Protein AF-A0A924F7D4-F1 (afdb_monomer_lite)

Structure (mmCIF, N/CA/C/O backbone):
data_AF-A0A924F7D4-F1
#
_entry.id   AF-A0A924F7D4-F1
#
loop_
_atom_site.group_PDB
_atom_site.id
_atom_site.type_symbol
_atom_site.label_atom_id
_atom_site.label_alt_id
_atom_site.label_comp_id
_atom_site.label_asym_id
_atom_site.label_entity_id
_atom_site.label_seq_id
_atom_site.pdbx_PDB_ins_code
_atom_site.Cartn_x
_atom_site.Cartn_y
_atom_site.Cartn_z
_atom_site.occupancy
_atom_site.B_iso_or_equiv
_atom_site.auth_seq_id
_atom_site.auth_comp_id
_atom_site.auth_asym_id
_atom_site.auth_atom_id
_atom_site.pdbx_PDB_model_num
ATOM 1 N N . ALA A 1 1 ? 11.741 -11.637 -20.675 1.00 78.31 1 ALA A N 1
ATOM 2 C CA . ALA A 1 1 ? 12.103 -11.140 -19.333 1.00 78.31 1 ALA A CA 1
ATOM 3 C C . ALA A 1 1 ? 11.002 -10.235 -18.780 1.00 78.31 1 ALA A C 1
ATOM 5 O O . ALA A 1 1 ? 10.242 -10.707 -17.952 1.00 78.31 1 ALA A O 1
ATOM 6 N N . VAL A 1 2 ? 10.804 -9.023 -19.317 1.00 87.25 2 VAL A N 1
ATOM 7 C CA . VAL A 1 2 ? 9.861 -8.022 -18.759 1.00 87.25 2 VAL A CA 1
ATOM 8 C C . VAL A 1 2 ? 8.421 -8.531 -18.570 1.00 87.25 2 VAL A C 1
ATOM 10 O O . VAL A 1 2 ? 7.872 -8.438 -17.480 1.00 87.25 2 VAL A O 1
ATOM 13 N N . VAL A 1 3 ? 7.800 -9.117 -19.601 1.00 92.25 3 VAL A N 1
ATOM 14 C CA . VAL A 1 3 ? 6.403 -9.602 -19.505 1.00 92.25 3 VAL A CA 1
ATOM 15 C C . VAL A 1 3 ? 6.264 -10.766 -18.517 1.00 92.25 3 VAL A C 1
ATOM 17 O O . VAL A 1 3 ? 5.244 -10.886 -17.844 1.00 92.25 3 VAL A O 1
ATOM 20 N N . THR A 1 4 ? 7.296 -11.603 -18.395 1.00 93.12 4 THR A N 1
ATOM 21 C CA . THR A 1 4 ? 7.332 -12.705 -17.426 1.00 93.12 4 THR A CA 1
ATOM 22 C C . THR A 1 4 ? 7.338 -12.168 -15.999 1.00 93.12 4 THR A C 1
ATOM 24 O O . THR A 1 4 ? 6.521 -12.598 -15.197 1.00 93.12 4 THR A O 1
ATOM 27 N N . GLU A 1 5 ? 8.169 -11.167 -15.706 1.00 93.12 5 GLU A N 1
ATOM 28 C CA . GLU A 1 5 ? 8.240 -10.548 -14.375 1.00 93.12 5 GLU A CA 1
ATOM 29 C C . GLU A 1 5 ? 6.931 -9.847 -13.991 1.00 93.12 5 GLU A C 1
ATOM 31 O O . GLU A 1 5 ? 6.474 -9.970 -12.853 1.00 93.12 5 GLU A O 1
ATOM 36 N N . ILE A 1 6 ? 6.282 -9.172 -14.949 1.00 94.69 6 ILE A N 1
ATOM 37 C CA . ILE A 1 6 ? 4.929 -8.628 -14.760 1.00 94.69 6 ILE A CA 1
ATOM 38 C C . ILE A 1 6 ? 3.948 -9.764 -14.442 1.00 94.69 6 ILE A C 1
ATOM 40 O O . ILE A 1 6 ? 3.119 -9.634 -13.542 1.00 94.69 6 ILE A O 1
ATOM 44 N N . GLY A 1 7 ? 4.047 -10.885 -15.160 1.00 96.50 7 GLY A N 1
ATOM 45 C CA . GLY A 1 7 ? 3.251 -12.086 -14.920 1.00 96.50 7 GLY A CA 1
ATOM 46 C C . GLY A 1 7 ? 3.414 -12.622 -13.498 1.00 96.50 7 GLY A C 1
ATOM 47 O O . GLY A 1 7 ? 2.410 -12.836 -12.819 1.00 96.50 7 GLY A O 1
ATOM 48 N N . ASP A 1 8 ? 4.651 -12.768 -13.026 1.00 95.94 8 ASP A N 1
ATOM 49 C CA . ASP A 1 8 ? 4.972 -13.269 -11.685 1.00 95.94 8 ASP A CA 1
ATOM 50 C C . ASP A 1 8 ? 4.387 -12.365 -10.591 1.00 95.94 8 ASP A C 1
ATOM 52 O O . ASP A 1 8 ? 3.751 -12.838 -9.645 1.00 95.94 8 ASP A O 1
ATOM 56 N N . TRP A 1 9 ? 4.513 -11.043 -10.748 1.00 97.31 9 TRP A N 1
ATOM 57 C CA . TRP A 1 9 ? 3.900 -10.092 -9.821 1.00 97.31 9 TRP A CA 1
ATOM 58 C C . TRP A 1 9 ? 2.375 -10.155 -9.852 1.00 97.31 9 TRP A C 1
ATOM 60 O O . TRP A 1 9 ? 1.727 -10.155 -8.803 1.00 97.31 9 TRP A O 1
ATOM 70 N N . MET A 1 10 ? 1.786 -10.257 -11.044 1.00 97.88 10 MET A N 1
ATOM 71 C CA . MET A 1 10 ? 0.338 -10.350 -11.212 1.00 97.88 10 MET A CA 1
ATOM 72 C C . MET A 1 10 ? -0.233 -11.642 -10.623 1.00 97.88 10 MET A C 1
ATOM 74 O O . MET A 1 10 ? -1.339 -11.612 -10.088 1.00 97.88 10 MET A O 1
ATOM 78 N N . GLN A 1 11 ? 0.485 -12.768 -10.652 1.00 97.44 11 GLN A N 1
ATOM 79 C CA . GLN A 1 11 ? 0.005 -14.016 -10.043 1.00 97.44 11 GLN A CA 1
ATOM 80 C C . GLN A 1 11 ? -0.339 -13.844 -8.557 1.00 97.44 11 GLN A C 1
ATOM 82 O O . GLN A 1 11 ? -1.358 -14.374 -8.105 1.00 97.44 11 GLN A O 1
ATOM 87 N N . ILE A 1 12 ? 0.459 -13.050 -7.841 1.00 97.06 12 ILE A N 1
ATOM 88 C CA . ILE A 1 12 ? 0.292 -12.751 -6.416 1.00 97.06 12 ILE A CA 1
ATOM 89 C C . ILE A 1 12 ? -0.701 -11.601 -6.203 1.00 97.06 12 ILE A C 1
ATOM 91 O O . ILE A 1 12 ? -1.587 -11.682 -5.352 1.00 97.06 12 ILE A O 1
ATOM 95 N N . ASN A 1 13 ? -0.566 -10.527 -6.984 1.00 98.19 13 ASN A N 1
ATOM 96 C CA . ASN A 1 13 ? -1.174 -9.233 -6.675 1.00 98.19 13 ASN A CA 1
ATOM 97 C C . ASN A 1 13 ? -2.437 -8.912 -7.486 1.00 98.19 13 ASN A C 1
ATOM 99 O O . ASN A 1 13 ? -3.094 -7.910 -7.231 1.00 98.19 13 ASN A O 1
ATOM 103 N N . LYS A 1 14 ? -2.847 -9.762 -8.436 1.00 98.31 14 LYS A N 1
ATOM 104 C CA . LYS A 1 14 ? -4.004 -9.515 -9.322 1.00 98.31 14 LYS A CA 1
ATOM 105 C C . LYS A 1 14 ? -5.304 -9.121 -8.616 1.00 98.31 14 LYS A C 1
ATOM 107 O O . LYS A 1 14 ? -6.123 -8.426 -9.220 1.00 98.31 14 LYS A O 1
ATOM 112 N N . GLU A 1 15 ? -5.526 -9.548 -7.367 1.00 98.44 15 GLU A N 1
ATOM 113 C CA . GLU A 1 15 ? -6.728 -9.152 -6.618 1.00 98.44 15 GLU A CA 1
ATOM 114 C C . GLU A 1 15 ? -6.783 -7.648 -6.311 1.00 98.44 15 GLU A C 1
ATOM 116 O O . GLU A 1 15 ? -7.883 -7.102 -6.202 1.00 98.44 15 GLU A O 1
ATOM 121 N N . SER A 1 16 ? -5.626 -6.979 -6.251 1.00 98.50 16 SER A N 1
ATOM 122 C CA . SER A 1 16 ? -5.498 -5.529 -6.117 1.00 98.50 16 SER A CA 1
ATOM 123 C C . SER A 1 16 ? -5.464 -4.805 -7.460 1.00 98.50 16 SER A C 1
ATOM 125 O O . SER A 1 16 ? -5.163 -3.621 -7.487 1.00 98.50 16 SER A O 1
ATOM 127 N N . ILE A 1 17 ? -5.762 -5.467 -8.577 1.00 98.44 17 ILE A N 1
ATOM 128 C CA . ILE A 1 17 ? -5.825 -4.828 -9.896 1.00 98.44 17 ILE A CA 1
ATOM 129 C C . ILE A 1 17 ? -7.211 -5.051 -10.501 1.00 98.44 17 ILE A C 1
ATOM 131 O O . ILE A 1 17 ? -7.981 -4.104 -10.691 1.00 98.44 17 ILE A O 1
ATOM 135 N N . TYR A 1 18 ? -7.583 -6.309 -10.739 1.00 98.38 18 TYR A N 1
ATOM 136 C CA . TYR A 1 18 ? -8.810 -6.634 -11.460 1.00 98.38 18 TYR A CA 1
ATOM 137 C C . TYR A 1 18 ? -10.080 -6.336 -10.661 1.00 98.38 18 TYR A C 1
ATOM 139 O O . TYR A 1 18 ? -10.243 -6.740 -9.502 1.00 98.38 18 TYR A O 1
ATOM 147 N N . ALA A 1 19 ? -11.025 -5.686 -11.346 1.00 98.12 19 ALA A N 1
ATOM 148 C CA . ALA A 1 19 ? -12.318 -5.267 -10.808 1.00 98.12 19 ALA A CA 1
ATOM 149 C C . ALA A 1 19 ? -12.214 -4.344 -9.581 1.00 98.12 19 ALA A C 1
ATOM 151 O O . ALA A 1 19 ? -13.139 -4.276 -8.771 1.00 98.12 19 ALA A O 1
ATOM 152 N N . THR A 1 20 ? -11.100 -3.625 -9.447 1.00 98.69 20 THR A N 1
ATOM 153 C CA . THR A 1 20 ? -10.941 -2.597 -8.416 1.00 98.69 20 THR A CA 1
ATOM 154 C C . THR A 1 20 ? -11.501 -1.258 -8.902 1.00 98.69 20 THR A C 1
ATOM 156 O O . THR A 1 20 ? -11.922 -1.114 -10.057 1.00 98.69 20 THR A O 1
ATOM 159 N N . ARG A 1 21 ? -11.594 -0.281 -8.004 1.00 98.56 21 ARG A N 1
ATOM 160 C CA . ARG A 1 21 ? -11.977 1.101 -8.309 1.00 98.56 21 ARG A CA 1
ATOM 161 C C . ARG A 1 21 ? -10.975 2.070 -7.688 1.00 98.56 21 ARG A C 1
ATOM 163 O O . ARG A 1 21 ? -10.378 1.723 -6.666 1.00 98.56 21 ARG A O 1
ATOM 170 N N . PRO A 1 22 ? -10.803 3.275 -8.257 1.00 98.31 22 PRO A N 1
ATOM 171 C CA . PRO A 1 22 ? -10.038 4.328 -7.603 1.00 98.31 22 PRO A CA 1
ATOM 172 C C . PRO A 1 22 ? -10.517 4.550 -6.166 1.00 98.31 22 PRO A C 1
ATOM 174 O O . PRO A 1 22 ? -11.704 4.411 -5.864 1.00 98.31 22 PRO A O 1
ATOM 177 N N . TRP A 1 23 ? -9.584 4.868 -5.273 1.00 98.19 23 TRP A N 1
ATOM 178 C CA . TRP A 1 23 ? -9.928 5.355 -3.941 1.00 98.19 23 TRP A CA 1
ATOM 179 C C . TRP A 1 23 ? -10.154 6.877 -3.967 1.00 98.19 23 TRP A C 1
ATOM 181 O O . TRP A 1 23 ? -10.091 7.504 -5.022 1.00 98.19 23 TRP A O 1
ATOM 191 N N . LYS A 1 24 ? -10.400 7.484 -2.799 1.00 97.50 24 LYS A N 1
ATOM 192 C CA . LYS A 1 24 ? -10.609 8.934 -2.630 1.00 97.50 24 LYS A CA 1
ATOM 193 C C . LYS A 1 24 ? -9.460 9.774 -3.200 1.00 97.50 24 LYS A C 1
ATOM 195 O O . LYS A 1 24 ? -9.688 10.868 -3.699 1.00 97.50 24 LYS A O 1
ATOM 200 N N . ILE A 1 25 ? -8.238 9.249 -3.133 1.00 97.62 25 ILE A N 1
ATOM 201 C CA . ILE A 1 25 ? -7.048 9.794 -3.789 1.00 97.62 25 ILE A CA 1
ATOM 202 C C . ILE A 1 25 ? -6.311 8.661 -4.510 1.00 97.62 25 ILE A C 1
ATOM 204 O O . ILE A 1 25 ? -6.378 7.508 -4.086 1.00 97.62 25 ILE A O 1
ATOM 208 N N . PHE A 1 26 ? -5.577 8.980 -5.576 1.00 96.56 26 PHE A N 1
ATOM 209 C CA . PHE A 1 26 ? -4.852 7.967 -6.354 1.00 96.56 26 PHE A CA 1
ATOM 210 C C . PHE A 1 26 ? -3.550 7.486 -5.689 1.00 96.56 26 PHE A C 1
ATOM 212 O O . PHE A 1 26 ? -3.068 6.396 -5.994 1.00 96.56 26 PHE A O 1
ATOM 219 N N . GLY A 1 27 ? -2.952 8.295 -4.809 1.00 97.00 27 GLY A N 1
ATOM 220 C CA . GLY A 1 27 ? -1.638 8.016 -4.233 1.00 97.00 27 GLY A CA 1
ATOM 221 C C . GLY A 1 27 ? -1.044 9.171 -3.429 1.00 97.00 27 GLY A C 1
ATOM 222 O O . GLY A 1 27 ? -1.598 10.274 -3.404 1.00 97.00 27 GLY A O 1
ATOM 223 N N . GLU A 1 28 ? 0.105 8.907 -2.819 1.00 96.94 28 GLU A N 1
ATOM 224 C CA . GLU A 1 28 ? 0.963 9.849 -2.084 1.00 96.94 28 GLU A CA 1
ATOM 225 C C . GLU A 1 28 ? 2.439 9.535 -2.372 1.00 96.94 28 GLU A C 1
ATOM 227 O O . GLU A 1 28 ? 2.732 8.470 -2.919 1.00 96.94 28 GLU A O 1
ATOM 232 N N . GLY A 1 29 ? 3.343 10.459 -2.039 1.00 95.31 29 GLY A N 1
ATOM 233 C CA . GLY A 1 29 ? 4.786 10.236 -2.117 1.00 95.31 29 GLY A CA 1
ATOM 234 C C . GLY A 1 29 ? 5.549 11.259 -2.964 1.00 95.31 29 GLY A C 1
ATOM 235 O O . GLY A 1 29 ? 4.952 12.051 -3.702 1.00 95.31 29 GLY A O 1
ATOM 236 N N . PRO A 1 30 ? 6.888 11.250 -2.863 1.00 91.56 30 PRO A N 1
ATOM 237 C CA . PRO A 1 30 ? 7.754 12.268 -3.448 1.00 91.56 30 PRO A CA 1
ATOM 238 C C . PRO A 1 30 ? 7.665 12.360 -4.975 1.00 91.56 30 PRO A C 1
ATOM 240 O O . PRO A 1 30 ? 7.840 13.452 -5.514 1.00 91.56 30 PRO A O 1
ATOM 243 N N . ALA A 1 31 ? 7.389 11.262 -5.685 1.00 87.50 31 ALA A N 1
ATOM 244 C CA . ALA A 1 31 ? 7.256 11.293 -7.139 1.00 87.50 31 ALA A CA 1
ATOM 245 C C . ALA A 1 31 ? 5.955 11.979 -7.584 1.00 87.50 31 ALA A C 1
ATOM 247 O O . ALA A 1 31 ? 5.921 12.617 -8.635 1.00 87.50 31 ALA A O 1
ATOM 248 N N . LYS A 1 32 ? 4.892 11.891 -6.771 1.00 85.31 32 LYS A N 1
ATOM 249 C CA . LYS A 1 32 ? 3.658 12.662 -6.975 1.00 85.31 32 LYS A CA 1
ATOM 250 C C . LYS A 1 32 ? 3.872 14.136 -6.629 1.00 85.31 32 LYS A C 1
ATOM 252 O O . LYS A 1 32 ? 3.461 15.003 -7.394 1.00 85.31 32 LYS A O 1
ATOM 257 N N . ASP A 1 33 ? 4.500 14.406 -5.488 1.00 85.25 33 ASP A N 1
ATOM 258 C CA . ASP A 1 33 ? 4.657 15.767 -4.961 1.00 85.25 33 ASP A CA 1
ATOM 259 C C . ASP A 1 33 ? 5.667 16.595 -5.774 1.00 85.25 33 ASP A C 1
ATOM 261 O O . ASP A 1 33 ? 5.637 17.821 -5.764 1.00 85.25 33 ASP A O 1
ATOM 265 N N . SER A 1 34 ? 6.572 15.930 -6.496 1.00 80.88 34 SER A N 1
ATOM 266 C CA . SER A 1 34 ? 7.559 16.538 -7.396 1.00 80.88 34 SER A CA 1
ATOM 267 C C . SER A 1 34 ? 7.365 16.068 -8.841 1.00 80.88 34 SER A C 1
ATOM 269 O O . SER A 1 34 ? 8.330 15.679 -9.502 1.00 80.88 34 SER A O 1
ATOM 271 N N . ALA A 1 35 ? 6.120 16.057 -9.323 1.00 73.44 35 ALA A N 1
ATOM 272 C CA . ALA A 1 35 ? 5.824 15.665 -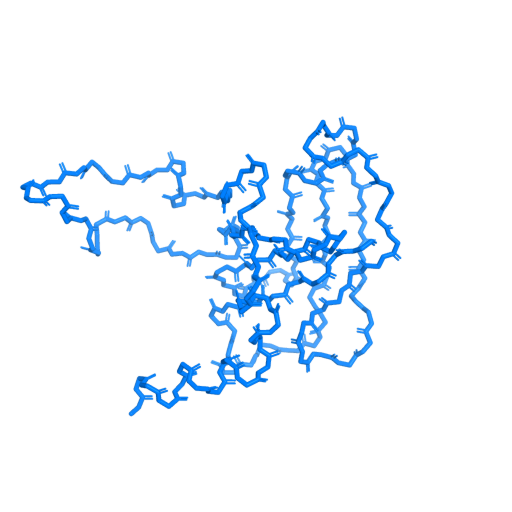10.696 1.00 73.44 35 ALA A CA 1
ATOM 273 C C . ALA A 1 35 ? 6.568 16.572 -11.691 1.00 73.44 35 ALA A C 1
ATOM 275 O O . ALA A 1 35 ? 6.441 17.798 -11.653 1.00 73.44 35 ALA A O 1
ATOM 276 N N . ALA A 1 36 ? 7.351 15.964 -12.587 1.00 68.56 36 ALA A N 1
ATOM 277 C CA . ALA A 1 36 ? 8.051 16.703 -13.628 1.00 68.56 36 ALA A CA 1
ATOM 278 C C . ALA A 1 36 ? 7.029 17.387 -14.558 1.00 68.56 36 ALA A C 1
ATOM 280 O O . ALA A 1 36 ? 6.050 16.734 -14.947 1.00 68.56 36 ALA A O 1
ATOM 281 N N . PRO A 1 37 ? 7.252 18.660 -14.942 1.00 69.88 37 PRO A N 1
ATOM 282 C CA . PRO A 1 37 ? 6.406 19.345 -15.906 1.00 69.88 37 PRO A CA 1
ATOM 283 C C . PRO A 1 37 ? 6.264 18.519 -17.183 1.00 69.88 37 PRO A C 1
ATOM 285 O O . PRO A 1 37 ? 7.227 17.909 -17.659 1.00 69.88 37 PRO A O 1
ATOM 288 N N . LEU A 1 38 ? 5.060 18.509 -17.748 1.00 68.88 38 LEU A N 1
ATOM 289 C CA . LEU A 1 38 ? 4.832 17.875 -19.039 1.00 68.88 38 LEU A CA 1
ATOM 290 C C . LEU A 1 38 ? 5.630 18.627 -20.110 1.00 68.88 38 LEU A C 1
ATOM 292 O O . LEU A 1 38 ? 5.590 19.854 -20.182 1.00 68.88 38 LEU A O 1
ATOM 296 N N . SER A 1 39 ? 6.355 17.884 -20.944 1.00 61.03 39 SER A N 1
ATOM 297 C CA . SER A 1 39 ? 7.070 18.430 -22.101 1.00 61.03 39 SER A CA 1
ATOM 298 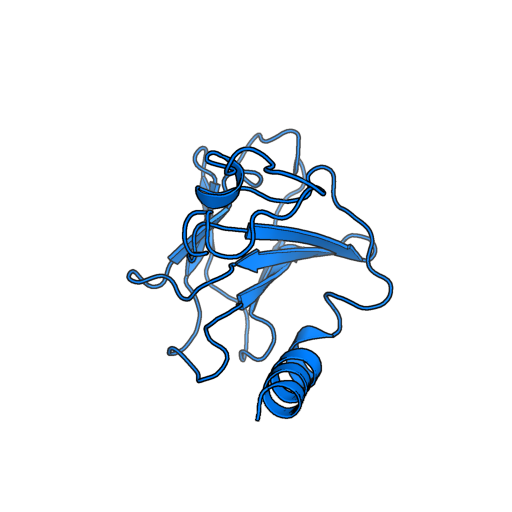C C . SER A 1 39 ? 6.510 17.839 -23.393 1.00 61.03 39 SER A C 1
ATOM 300 O O . SER A 1 39 ? 6.193 16.648 -23.425 1.00 61.03 39 SER A O 1
ATOM 302 N N . ALA A 1 40 ? 6.433 18.651 -24.452 1.00 64.38 40 ALA A N 1
ATOM 303 C CA . ALA A 1 40 ? 5.946 18.253 -25.778 1.00 64.38 40 ALA A CA 1
ATOM 304 C C . ALA A 1 40 ? 4.570 17.544 -25.712 1.00 64.38 40 ALA A C 1
ATOM 306 O O . ALA A 1 40 ? 3.679 18.034 -25.025 1.00 64.38 40 ALA A O 1
ATOM 307 N N . GLN A 1 41 ? 4.376 16.405 -26.385 1.00 63.75 41 GLN A N 1
ATOM 308 C CA . GLN A 1 41 ? 3.117 15.636 -26.446 1.00 63.75 41 GLN A CA 1
ATOM 309 C C . GLN A 1 41 ? 2.627 15.043 -25.098 1.00 63.75 41 GLN A C 1
ATOM 311 O O . GLN A 1 41 ? 1.758 14.176 -25.090 1.00 63.75 41 GLN A O 1
ATOM 316 N N . GLY A 1 42 ? 3.147 15.494 -23.952 1.00 63.09 42 GLY A N 1
ATOM 317 C CA . GLY A 1 42 ? 2.723 15.034 -22.625 1.00 63.09 42 GLY A CA 1
ATOM 318 C C . GLY A 1 42 ? 3.563 13.893 -22.047 1.00 63.09 42 GLY A C 1
ATOM 319 O O . GLY A 1 42 ? 3.156 13.287 -21.061 1.00 63.09 42 GLY A O 1
ATOM 320 N N . PHE A 1 43 ? 4.740 13.607 -22.613 1.00 62.84 43 PHE A N 1
ATOM 321 C CA . PHE A 1 43 ? 5.643 12.574 -22.097 1.00 62.84 43 PHE A CA 1
ATOM 322 C C . PHE A 1 43 ? 6.626 13.152 -21.068 1.00 62.84 43 PHE A C 1
ATOM 324 O O . PHE A 1 43 ? 7.311 14.150 -21.322 1.00 62.84 43 PHE A O 1
ATOM 331 N N . ASN A 1 44 ? 6.729 12.498 -19.909 1.00 66.50 44 ASN A N 1
ATOM 332 C CA . ASN A 1 44 ? 7.699 12.804 -18.850 1.00 66.50 44 ASN A CA 1
ATOM 333 C C . ASN A 1 44 ? 8.453 11.556 -18.341 1.00 66.50 44 ASN A C 1
ATOM 335 O O . ASN A 1 44 ? 9.069 11.593 -17.273 1.00 66.50 44 ASN A O 1
ATOM 339 N N . GLU A 1 45 ? 8.428 10.464 -19.113 1.00 70.25 45 GLU A N 1
ATOM 340 C CA . GLU A 1 45 ? 9.142 9.219 -18.811 1.00 70.25 45 GLU A CA 1
ATOM 341 C C . GLU A 1 45 ? 10.636 9.487 -18.568 1.00 70.25 45 GLU A C 1
ATOM 343 O O . GLU A 1 45 ? 11.283 10.220 -19.317 1.00 70.25 45 GLU A O 1
ATOM 348 N N . GLY A 1 46 ? 11.175 8.941 -17.475 1.00 72.69 46 GLY A N 1
ATOM 349 C CA . GLY A 1 46 ? 12.577 9.120 -17.079 1.00 72.69 46 GLY A CA 1
ATOM 350 C C . GLY A 1 46 ? 12.947 10.506 -16.528 1.00 72.69 46 GLY A C 1
ATOM 351 O O . GLY A 1 46 ? 14.093 10.699 -16.137 1.00 72.69 46 GLY A O 1
ATOM 352 N N . LYS A 1 47 ? 12.010 11.465 -16.470 1.00 72.12 47 LYS A N 1
ATOM 353 C CA . LYS A 1 47 ? 12.269 12.840 -15.991 1.00 72.12 47 LYS A CA 1
ATOM 354 C C . LYS A 1 47 ? 11.810 13.093 -14.552 1.00 72.12 47 LYS A C 1
ATOM 356 O O . LYS A 1 47 ? 12.176 14.108 -13.964 1.00 72.12 47 LYS A O 1
ATOM 361 N N . GLY A 1 48 ? 10.970 12.213 -14.007 1.00 75.31 48 GLY A N 1
ATOM 362 C CA . GLY A 1 48 ? 10.501 12.274 -12.622 1.00 75.31 48 GLY A CA 1
ATOM 363 C C . GLY A 1 48 ? 11.492 11.661 -11.632 1.00 75.31 48 GLY A C 1
ATOM 364 O O . GLY A 1 48 ? 12.463 11.011 -12.018 1.00 75.31 48 GLY A O 1
ATOM 365 N N . LYS A 1 49 ? 11.219 11.836 -10.335 1.00 81.31 49 LYS A N 1
ATOM 366 C CA . LYS A 1 49 ? 11.943 11.097 -9.294 1.00 81.31 49 LYS A CA 1
ATOM 367 C C . LYS A 1 49 ? 11.698 9.590 -9.462 1.00 81.31 49 LYS A C 1
ATOM 369 O O . LYS A 1 49 ? 10.563 9.215 -9.774 1.00 81.31 49 LYS A O 1
ATOM 374 N N . PRO A 1 50 ? 12.717 8.739 -9.242 1.00 86.81 50 PRO A N 1
ATOM 375 C CA . PRO A 1 50 ? 12.507 7.305 -9.106 1.00 86.81 50 PRO A CA 1
ATOM 376 C C . PRO A 1 50 ? 11.425 7.027 -8.064 1.00 86.81 50 PRO A C 1
ATOM 378 O O . PRO A 1 50 ? 11.325 7.750 -7.070 1.00 86.81 50 PRO A O 1
ATOM 381 N N . PHE A 1 51 ? 10.609 6.005 -8.310 1.00 92.31 51 PHE A N 1
ATOM 382 C CA . PHE A 1 51 ? 9.654 5.561 -7.308 1.00 92.31 51 PHE A CA 1
ATOM 383 C C . PHE A 1 51 ? 10.377 4.862 -6.164 1.00 92.31 51 PHE A C 1
ATOM 385 O O . PHE A 1 51 ? 11.263 4.040 -6.390 1.00 92.31 51 PHE A O 1
ATOM 392 N N . GLU A 1 52 ? 9.952 5.184 -4.950 1.00 93.50 52 GLU A N 1
ATOM 393 C CA . GLU A 1 52 ? 10.485 4.622 -3.717 1.00 93.50 52 GLU A CA 1
ATOM 394 C C . GLU A 1 52 ? 9.356 4.034 -2.858 1.00 93.50 52 GLU A C 1
ATOM 396 O O . GLU A 1 52 ? 8.168 4.136 -3.172 1.00 93.50 52 GLU A O 1
ATOM 401 N N . ALA A 1 53 ? 9.707 3.433 -1.719 1.00 95.56 53 ALA A N 1
ATOM 402 C CA . ALA A 1 53 ? 8.730 2.837 -0.804 1.00 95.56 53 ALA A CA 1
ATOM 403 C C . ALA A 1 53 ? 7.709 3.848 -0.238 1.00 95.56 53 ALA A C 1
ATOM 405 O O . ALA A 1 53 ? 6.632 3.451 0.205 1.00 95.56 53 ALA A O 1
ATOM 406 N N . GLN A 1 54 ? 8.032 5.147 -0.244 1.00 96.44 54 GLN A N 1
ATOM 407 C CA . GLN A 1 54 ? 7.118 6.225 0.146 1.00 96.44 54 GLN A CA 1
ATOM 408 C C . GLN A 1 54 ? 6.105 6.584 -0.950 1.00 96.44 54 GLN A C 1
ATOM 410 O O . GLN A 1 54 ? 5.137 7.289 -0.664 1.00 96.44 54 GLN A O 1
ATOM 415 N N . ASP A 1 55 ? 6.317 6.143 -2.192 1.00 97.56 55 ASP A N 1
ATOM 416 C CA . ASP A 1 55 ? 5.360 6.329 -3.273 1.00 97.56 55 ASP A CA 1
ATOM 417 C C . ASP A 1 55 ? 4.302 5.234 -3.212 1.00 97.56 55 ASP A C 1
ATOM 419 O O . ASP A 1 55 ? 4.551 4.072 -3.528 1.00 97.56 55 ASP A O 1
ATOM 423 N N . ILE A 1 56 ? 3.095 5.621 -2.805 1.00 98.50 56 ILE A N 1
ATOM 424 C CA . ILE A 1 56 ? 1.970 4.706 -2.627 1.00 98.50 56 ILE A CA 1
ATOM 425 C C . ILE A 1 56 ? 0.930 4.948 -3.718 1.00 98.50 56 ILE A C 1
ATOM 427 O O . ILE A 1 56 ? 0.654 6.091 -4.104 1.00 98.50 56 ILE A O 1
ATOM 431 N N . ARG A 1 57 ? 0.323 3.873 -4.221 1.00 98.56 57 ARG A N 1
ATOM 432 C CA . ARG A 1 57 ? -0.867 3.913 -5.082 1.00 98.56 57 ARG A CA 1
ATOM 433 C C . ARG A 1 57 ? -2.033 3.217 -4.409 1.00 98.56 57 ARG A C 1
ATOM 435 O O . ARG A 1 57 ? -1.854 2.161 -3.806 1.00 98.56 57 ARG A O 1
ATOM 442 N N . PHE A 1 58 ? -3.215 3.812 -4.524 1.00 98.75 58 PHE A N 1
ATOM 443 C CA . PHE A 1 58 ? -4.415 3.324 -3.857 1.00 98.75 58 PHE A CA 1
ATOM 444 C C . PHE A 1 58 ? -5.495 2.901 -4.833 1.00 98.75 58 PHE A C 1
ATOM 446 O O . PHE A 1 58 ? -5.780 3.571 -5.828 1.00 98.75 58 PHE A O 1
ATOM 453 N N . ASN A 1 59 ? -6.179 1.830 -4.463 1.00 98.75 59 ASN A N 1
ATOM 454 C CA . ASN A 1 59 ? -7.375 1.352 -5.126 1.00 98.75 59 ASN A CA 1
ATOM 455 C C . ASN A 1 59 ? -8.204 0.515 -4.144 1.00 98.75 59 ASN A C 1
ATOM 457 O O . ASN A 1 59 ? -7.721 0.088 -3.099 1.00 98.75 59 ASN A O 1
ATOM 461 N N . THR A 1 60 ? -9.478 0.297 -4.447 1.00 98.62 60 THR A N 1
ATOM 462 C CA . THR A 1 60 ? -10.410 -0.394 -3.549 1.00 98.62 60 THR A CA 1
ATOM 463 C C . THR A 1 60 ? -11.146 -1.527 -4.241 1.00 98.62 60 THR A C 1
ATOM 465 O O . THR A 1 60 ? -11.353 -1.515 -5.456 1.00 98.62 60 THR A O 1
ATOM 468 N N . LYS A 1 61 ? -11.584 -2.504 -3.448 1.00 98.50 61 LYS A N 1
ATOM 469 C CA . LYS A 1 61 ? -12.530 -3.543 -3.865 1.00 98.50 61 LYS A CA 1
ATOM 470 C C . LYS A 1 61 ? -13.532 -3.775 -2.743 1.00 98.50 61 LYS A C 1
ATOM 472 O O . LYS A 1 61 ? -13.211 -4.368 -1.713 1.00 98.50 61 LYS A O 1
ATOM 477 N N . GLY A 1 62 ? -14.748 -3.264 -2.917 1.00 96.50 62 GLY A N 1
ATOM 478 C CA . GLY A 1 62 ? -15.726 -3.214 -1.831 1.00 96.50 62 GLY A CA 1
ATOM 479 C C . GLY A 1 62 ? -15.196 -2.380 -0.660 1.00 96.50 62 GLY A C 1
ATOM 480 O O . GLY A 1 62 ? -14.833 -1.223 -0.842 1.00 96.50 62 GLY A O 1
ATOM 481 N N . LYS A 1 63 ? -15.131 -2.974 0.536 1.00 95.81 63 LYS A N 1
ATOM 482 C CA . LYS A 1 63 ? -14.623 -2.313 1.755 1.00 95.81 63 LYS A CA 1
ATOM 483 C C . LYS A 1 63 ? -13.106 -2.433 1.941 1.00 95.81 63 LYS A C 1
ATOM 485 O O . LYS A 1 63 ? -12.577 -1.877 2.895 1.00 95.81 63 LYS A O 1
ATOM 490 N N . ILE A 1 64 ? -12.426 -3.177 1.069 1.00 98.38 64 ILE A N 1
ATOM 491 C CA . ILE A 1 64 ? -10.985 -3.403 1.158 1.00 98.38 64 ILE A CA 1
ATOM 492 C C . ILE A 1 64 ? -10.259 -2.269 0.447 1.00 98.38 64 ILE A C 1
ATOM 494 O O . ILE A 1 64 ? -10.552 -1.978 -0.718 1.00 98.38 64 ILE A O 1
ATOM 498 N N . LEU A 1 65 ? -9.293 -1.674 1.140 1.00 98.75 65 LEU A N 1
ATOM 499 C CA . LEU A 1 65 ? -8.324 -0.758 0.558 1.00 98.75 65 LEU A CA 1
ATOM 500 C C . LEU A 1 65 ? -7.046 -1.529 0.230 1.00 98.75 65 LEU A C 1
ATOM 502 O O . LEU A 1 65 ? -6.506 -2.245 1.072 1.00 98.75 65 LEU A O 1
ATOM 506 N N . TYR A 1 66 ? -6.559 -1.351 -0.988 1.00 98.88 66 TYR A N 1
ATOM 507 C CA . TYR A 1 66 ? -5.240 -1.785 -1.406 1.00 98.88 66 TYR A CA 1
ATOM 508 C C . TYR A 1 66 ? -4.316 -0.573 -1.465 1.00 98.88 66 TYR A C 1
ATOM 510 O O . TYR A 1 66 ? -4.670 0.465 -2.029 1.00 98.88 66 TYR A O 1
ATOM 518 N N . ALA A 1 67 ? -3.140 -0.715 -0.863 1.00 98.75 67 ALA A N 1
ATOM 519 C CA . ALA A 1 67 ? -2.072 0.270 -0.899 1.00 98.75 67 ALA A CA 1
ATOM 520 C C . ALA A 1 67 ? -0.818 -0.393 -1.468 1.00 98.75 67 ALA A C 1
ATOM 522 O O . ALA A 1 67 ? -0.283 -1.323 -0.869 1.00 98.75 67 ALA A O 1
ATOM 523 N N . THR A 1 68 ? -0.373 0.069 -2.631 1.00 98.75 68 THR A N 1
ATOM 524 C CA . THR A 1 68 ? 0.812 -0.455 -3.314 1.00 98.75 68 THR A CA 1
ATOM 525 C C . THR A 1 68 ? 1.977 0.495 -3.094 1.00 98.75 68 THR A C 1
ATOM 527 O O . THR A 1 68 ? 1.960 1.587 -3.656 1.00 98.75 68 THR A O 1
ATOM 530 N N . ALA A 1 69 ? 2.961 0.098 -2.288 1.00 98.31 69 ALA A N 1
ATOM 531 C CA . ALA A 1 69 ? 4.223 0.821 -2.153 1.00 98.31 69 ALA A CA 1
ATOM 532 C C . ALA A 1 69 ? 5.139 0.472 -3.325 1.00 98.31 69 ALA A C 1
ATOM 534 O O . ALA A 1 69 ? 5.339 -0.708 -3.600 1.00 98.31 69 ALA A O 1
ATOM 535 N N . LEU A 1 70 ? 5.694 1.468 -4.009 1.00 97.19 70 LEU A N 1
ATOM 536 C CA . LEU A 1 70 ? 6.468 1.293 -5.244 1.00 97.19 70 LEU A CA 1
ATOM 537 C C . LEU A 1 70 ? 7.967 1.068 -4.990 1.00 97.19 70 LEU A C 1
ATOM 539 O O . LEU A 1 70 ? 8.819 1.479 -5.772 1.00 97.19 70 LEU A O 1
ATOM 543 N N . GLY A 1 71 ? 8.282 0.403 -3.881 1.00 95.94 71 GLY A N 1
ATOM 544 C CA . GLY A 1 71 ? 9.637 0.035 -3.510 1.00 95.94 71 GLY A CA 1
ATOM 545 C C . GLY A 1 71 ? 9.681 -0.703 -2.178 1.00 95.94 71 GLY A C 1
ATOM 546 O O . GLY A 1 71 ? 8.723 -0.698 -1.400 1.00 95.94 71 GLY A O 1
ATOM 547 N N . TRP A 1 72 ? 10.820 -1.339 -1.911 1.00 96.06 72 TRP A N 1
ATOM 548 C CA . TRP A 1 72 ? 11.095 -1.975 -0.626 1.00 96.06 72 TRP A CA 1
ATOM 549 C C . TRP A 1 72 ? 11.694 -0.953 0.349 1.00 96.06 72 TRP A C 1
ATOM 551 O O . TRP A 1 72 ? 12.724 -0.363 0.015 1.00 96.06 72 TRP A O 1
ATOM 561 N N . PRO A 1 73 ? 11.114 -0.744 1.544 1.00 96.50 73 PRO A N 1
ATOM 562 C CA . PRO A 1 73 ? 11.631 0.243 2.485 1.00 96.50 73 PRO A CA 1
ATOM 563 C C . PRO A 1 73 ? 12.957 -0.210 3.102 1.00 96.50 73 PRO A C 1
ATOM 565 O O . PRO A 1 73 ? 13.084 -1.345 3.564 1.00 96.50 73 PRO A O 1
ATOM 568 N N . ALA A 1 74 ? 13.941 0.690 3.147 1.00 93.50 74 ALA A N 1
ATOM 569 C CA . ALA A 1 74 ? 15.270 0.398 3.689 1.00 93.50 74 ALA A CA 1
ATOM 570 C C . ALA A 1 74 ? 15.254 0.069 5.194 1.00 93.50 74 ALA A C 1
ATOM 572 O O . ALA A 1 74 ? 16.064 -0.724 5.661 1.00 93.50 74 ALA A O 1
ATOM 573 N N . ASP A 1 75 ? 14.314 0.647 5.945 1.00 95.19 75 ASP A N 1
ATOM 574 C CA . ASP A 1 75 ? 14.122 0.428 7.383 1.00 95.19 75 ASP A CA 1
ATOM 575 C C . ASP A 1 75 ? 13.080 -0.665 7.696 1.00 95.19 75 ASP A C 1
ATOM 577 O O . ASP A 1 75 ? 12.686 -0.853 8.851 1.00 95.19 75 ASP A O 1
ATOM 581 N N . GLY A 1 76 ? 12.596 -1.370 6.667 1.00 96.31 76 GLY A N 1
ATOM 582 C CA . GLY A 1 76 ? 11.569 -2.400 6.798 1.00 96.31 76 GLY A CA 1
ATOM 583 C C . GLY A 1 76 ? 10.172 -1.862 7.124 1.00 96.31 76 GLY A C 1
ATOM 584 O O . GLY A 1 76 ? 9.302 -2.653 7.502 1.00 96.31 76 GLY A O 1
ATOM 585 N N . LYS A 1 77 ? 9.920 -0.549 7.000 1.00 97.50 77 LYS A N 1
ATOM 586 C CA . LYS A 1 77 ? 8.623 0.057 7.327 1.00 97.50 77 LYS A CA 1
ATOM 587 C C . LYS A 1 77 ? 8.055 0.908 6.198 1.00 97.50 77 LYS A C 1
ATOM 589 O O . LYS A 1 77 ? 8.729 1.729 5.593 1.00 97.50 77 LYS A O 1
ATOM 594 N N . VAL A 1 78 ? 6.754 0.765 5.966 1.00 98.12 78 VAL A N 1
ATOM 595 C CA . VAL A 1 78 ? 5.983 1.667 5.100 1.00 98.12 78 VAL A CA 1
ATOM 596 C C . VAL A 1 78 ? 5.083 2.517 5.983 1.00 98.12 78 VAL A C 1
ATOM 598 O O . VAL A 1 78 ? 4.351 1.972 6.807 1.00 98.12 78 VAL A O 1
ATOM 601 N N . ASN A 1 79 ? 5.117 3.840 5.821 1.00 98.31 79 ASN A N 1
ATOM 602 C CA . ASN A 1 79 ? 4.186 4.740 6.500 1.00 98.31 79 ASN A CA 1
ATOM 603 C C . ASN A 1 79 ? 3.195 5.337 5.503 1.00 98.31 79 ASN A C 1
ATOM 605 O O . ASN A 1 79 ? 3.598 6.087 4.618 1.00 98.31 79 ASN A O 1
ATOM 609 N N . ILE A 1 80 ? 1.909 5.031 5.681 1.00 98.56 80 ILE A N 1
ATOM 610 C CA . ILE A 1 80 ? 0.833 5.530 4.823 1.00 98.56 80 ILE A CA 1
ATOM 611 C C . ILE A 1 80 ? 0.157 6.720 5.508 1.00 98.56 80 ILE A C 1
ATOM 613 O O . ILE A 1 80 ? -0.687 6.544 6.394 1.00 98.56 80 ILE A O 1
ATOM 617 N N . LYS A 1 81 ? 0.520 7.936 5.098 1.00 98.31 81 LYS A N 1
ATOM 618 C CA . LYS A 1 81 ? 0.092 9.198 5.726 1.00 98.31 81 LYS A CA 1
ATOM 619 C C . LYS A 1 81 ? -1.409 9.417 5.593 1.00 98.31 81 LYS A C 1
ATOM 621 O O . LYS A 1 81 ? -2.075 9.790 6.554 1.00 98.31 81 LYS A O 1
ATOM 626 N N . SER A 1 82 ? -1.973 9.087 4.434 1.00 98.12 82 SER A N 1
ATOM 627 C CA . SER A 1 82 ? -3.413 9.213 4.169 1.00 98.12 82 SER A CA 1
ATOM 628 C C . SER A 1 82 ? -4.288 8.366 5.101 1.00 98.12 82 SER A C 1
ATOM 630 O O . SER A 1 82 ? -5.484 8.631 5.238 1.00 98.12 82 SER A O 1
ATOM 632 N N . LEU A 1 83 ? -3.699 7.373 5.778 1.00 98.44 83 LEU A N 1
ATOM 633 C CA . LEU A 1 83 ? -4.355 6.518 6.767 1.00 98.44 83 LEU A CA 1
ATOM 634 C C . LEU A 1 83 ? -4.051 6.917 8.217 1.00 98.44 83 LEU A C 1
ATOM 636 O O . LEU A 1 83 ? -4.318 6.132 9.126 1.00 98.44 83 LEU A O 1
ATOM 640 N N . ALA A 1 84 ? -3.540 8.123 8.468 1.00 98.31 84 ALA A N 1
ATOM 641 C CA . ALA A 1 84 ? -3.354 8.654 9.816 1.00 98.31 84 ALA A CA 1
ATOM 642 C C . ALA A 1 84 ? -4.621 8.537 10.680 1.00 98.31 84 ALA A C 1
ATOM 644 O O . ALA A 1 84 ? -5.759 8.559 10.192 1.00 98.31 84 ALA A O 1
ATOM 645 N N . LYS A 1 85 ? -4.441 8.375 11.990 1.00 97.75 85 LYS A N 1
ATOM 646 C CA . LYS A 1 85 ? -5.528 8.424 12.971 1.00 97.75 85 LYS A CA 1
ATOM 647 C C . LYS A 1 85 ? -6.185 9.807 12.904 1.00 97.75 85 LYS A C 1
ATOM 649 O O . LYS A 1 85 ? -5.496 10.813 12.989 1.00 97.75 85 LYS A O 1
ATOM 654 N N . GLY A 1 86 ? -7.508 9.840 12.739 1.00 95.94 86 GLY A N 1
ATOM 655 C CA . GLY A 1 86 ? -8.262 11.086 12.546 1.00 95.94 86 GLY A CA 1
ATOM 656 C C . GLY A 1 86 ? -8.345 11.575 11.094 1.00 95.94 86 GLY A C 1
ATOM 657 O O . GLY A 1 86 ? -9.015 12.565 10.840 1.00 95.94 86 GLY A O 1
ATOM 658 N N . SER A 1 87 ? -7.725 10.880 10.132 1.00 96.62 87 SER A N 1
ATOM 659 C CA . SER A 1 87 ? -7.846 11.220 8.708 1.00 96.62 87 SER A CA 1
ATOM 660 C C . SER A 1 87 ? -9.280 11.040 8.196 1.00 96.62 87 SER A C 1
ATOM 662 O O . SER A 1 87 ? -9.841 9.942 8.268 1.00 96.62 87 SER A O 1
ATOM 664 N N . GLU A 1 88 ? -9.839 12.080 7.573 1.00 96.88 88 GLU A N 1
ATOM 665 C CA . GLU A 1 88 ? -11.134 12.032 6.873 1.00 96.88 88 GLU A CA 1
ATOM 666 C C . GLU A 1 88 ? -11.111 11.094 5.653 1.00 96.88 88 GLU A C 1
ATOM 668 O O . GLU A 1 88 ? -12.140 10.554 5.217 1.00 96.88 88 GLU A O 1
ATOM 673 N N . LEU A 1 89 ? -9.921 10.833 5.099 1.00 97.12 89 LEU A N 1
ATOM 674 C CA . LEU A 1 89 ? -9.760 9.886 4.000 1.00 97.12 89 LEU A CA 1
ATOM 675 C C . LEU A 1 89 ? -10.069 8.459 4.464 1.00 97.12 89 LEU A C 1
ATOM 677 O O . LEU A 1 89 ? -10.709 7.707 3.725 1.00 97.12 89 LEU A O 1
ATOM 681 N N . TYR A 1 90 ? -9.735 8.098 5.703 1.00 96.94 90 TYR A N 1
ATOM 682 C CA . TYR A 1 90 ? -10.008 6.768 6.249 1.00 96.94 90 TYR A CA 1
ATOM 683 C C . TYR A 1 90 ? -10.498 6.842 7.704 1.00 96.94 90 TYR A C 1
ATOM 685 O O . TYR A 1 90 ? -9.735 6.572 8.630 1.00 96.94 90 TYR A O 1
ATOM 693 N N . PRO A 1 91 ? -11.781 7.159 7.944 1.00 95.50 91 PRO A N 1
ATOM 694 C CA . PRO A 1 91 ? -12.306 7.305 9.304 1.00 95.50 91 PRO A CA 1
ATOM 695 C C . PRO A 1 91 ? -12.470 5.961 10.035 1.00 95.50 91 PRO A C 1
ATOM 697 O O . PRO A 1 91 ? -12.543 5.918 11.259 1.00 95.50 91 PRO A O 1
ATOM 700 N N . ASN A 1 92 ? -12.512 4.848 9.298 1.00 94.56 92 ASN A N 1
ATOM 701 C CA . ASN A 1 92 ? -12.770 3.523 9.857 1.00 94.56 92 ASN A CA 1
ATOM 702 C C . ASN A 1 92 ? -11.574 2.983 10.654 1.00 94.56 92 ASN A C 1
ATOM 704 O O . ASN A 1 92 ? -10.415 3.275 10.347 1.00 94.56 92 ASN A O 1
ATOM 708 N N . THR A 1 93 ? -11.848 2.124 11.635 1.00 95.81 93 THR A N 1
ATOM 709 C CA . THR A 1 93 ? -10.824 1.326 12.323 1.00 95.81 93 THR A CA 1
ATOM 710 C C . THR A 1 93 ? -10.156 0.358 11.348 1.00 95.81 93 THR A C 1
ATOM 712 O O . THR A 1 93 ? -10.829 -0.248 10.519 1.00 95.81 93 THR A O 1
ATOM 715 N N . ILE A 1 94 ? -8.840 0.188 11.476 1.00 98.06 94 ILE A N 1
ATOM 716 C CA . ILE A 1 94 ? -8.075 -0.805 10.716 1.00 98.06 94 ILE A CA 1
ATOM 717 C C . ILE A 1 94 ? -7.982 -2.061 11.572 1.00 98.06 94 ILE A C 1
ATOM 719 O O . ILE A 1 94 ? -7.393 -2.033 12.652 1.00 98.06 94 ILE A O 1
ATOM 723 N N . LYS A 1 95 ? -8.605 -3.143 11.110 1.00 97.44 95 LYS A N 1
ATOM 724 C CA . LYS A 1 95 ? -8.645 -4.435 11.800 1.00 97.44 95 LYS A CA 1
ATOM 725 C C . LYS A 1 95 ? -7.501 -5.337 11.367 1.00 97.44 95 LYS A C 1
ATOM 727 O O . LYS A 1 95 ? -7.009 -6.119 12.174 1.00 97.44 95 LYS A O 1
ATOM 732 N N . SER A 1 96 ? -7.092 -5.260 10.101 1.00 97.94 96 SER A N 1
ATOM 733 C CA . SER A 1 96 ? -5.987 -6.068 9.596 1.00 97.94 96 SER A CA 1
ATOM 734 C C . SER A 1 96 ? -5.212 -5.386 8.477 1.00 97.94 96 SER A C 1
ATO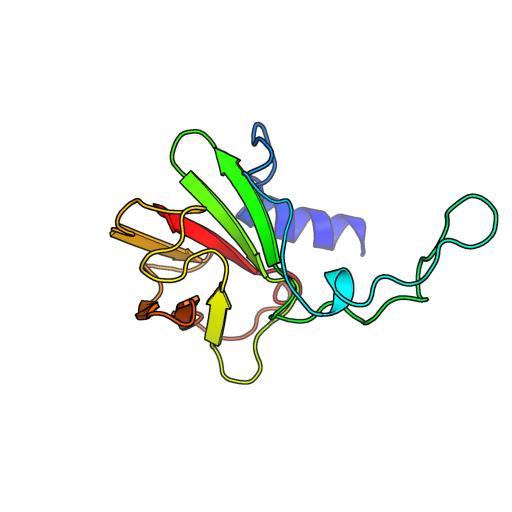M 736 O O . SER A 1 96 ? -5.766 -4.620 7.686 1.00 97.94 96 SER A O 1
ATOM 738 N N . VAL A 1 97 ? -3.922 -5.711 8.417 1.00 98.56 97 VAL A N 1
ATOM 739 C CA . VAL A 1 97 ? -3.024 -5.380 7.314 1.00 98.56 97 VAL A CA 1
ATOM 740 C C . VAL A 1 97 ? -2.326 -6.667 6.896 1.00 98.56 97 VAL A C 1
ATOM 742 O O . VAL A 1 97 ? -1.774 -7.377 7.737 1.00 98.56 97 VAL A O 1
ATOM 745 N N . LYS A 1 98 ? -2.348 -6.988 5.602 1.00 98.19 98 LYS A N 1
ATOM 746 C CA . LYS A 1 98 ? -1.655 -8.155 5.037 1.00 98.19 98 LYS A CA 1
ATOM 747 C C . LYS A 1 98 ? -0.836 -7.738 3.829 1.00 98.19 98 LYS A C 1
ATOM 749 O O . LYS A 1 98 ? -1.354 -7.022 2.980 1.00 98.19 98 LYS A O 1
ATOM 754 N N . LEU A 1 99 ? 0.401 -8.213 3.734 1.00 97.88 99 LEU A N 1
ATOM 755 C CA . LEU A 1 99 ? 1.173 -8.143 2.496 1.00 97.88 99 LEU A CA 1
ATOM 756 C C . LEU A 1 99 ? 0.740 -9.312 1.603 1.00 97.88 99 LEU A C 1
ATOM 758 O O . LEU A 1 99 ? 0.787 -10.462 2.041 1.00 97.88 99 LEU A O 1
ATOM 762 N N . LEU A 1 100 ? 0.287 -9.038 0.380 1.00 97.12 100 LEU A N 1
ATOM 763 C CA . LEU A 1 100 ? -0.063 -10.111 -0.552 1.00 97.12 100 LEU A CA 1
ATOM 764 C C . LEU A 1 100 ? 1.170 -10.966 -0.871 1.00 97.12 100 LEU A C 1
ATOM 766 O O . LEU A 1 100 ? 2.270 -10.452 -1.057 1.00 97.12 100 LEU A O 1
ATOM 770 N N . GLY A 1 101 ? 0.983 -12.287 -0.892 1.00 93.19 101 GLY A N 1
ATOM 771 C CA . GLY A 1 101 ? 2.065 -13.261 -1.066 1.00 93.19 101 GLY A CA 1
ATOM 772 C C . GLY A 1 101 ? 2.853 -13.592 0.207 1.00 93.19 101 GLY A C 1
ATOM 773 O O . GLY A 1 101 ? 3.588 -14.575 0.207 1.00 93.19 101 GLY A O 1
ATOM 774 N N . ALA A 1 102 ? 2.679 -12.842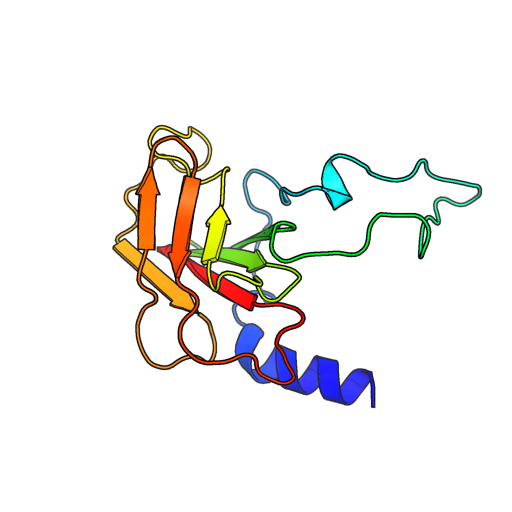 1.300 1.00 92.62 102 ALA A N 1
ATOM 775 C CA . ALA A 1 102 ? 3.280 -13.171 2.588 1.00 92.62 102 ALA A CA 1
ATOM 776 C C . ALA A 1 102 ? 2.366 -14.074 3.431 1.00 92.62 102 ALA A C 1
ATOM 778 O O . ALA A 1 102 ? 1.136 -14.026 3.340 1.00 92.62 102 ALA A O 1
ATOM 779 N N . VAL A 1 103 ? 2.978 -14.877 4.302 1.00 87.88 103 VAL A N 1
ATOM 780 C CA . VAL A 1 103 ? 2.250 -15.685 5.286 1.00 87.88 103 VAL A CA 1
ATOM 781 C C . VAL A 1 103 ? 1.897 -14.813 6.493 1.00 87.88 103 VAL A C 1
ATOM 783 O O . VAL A 1 103 ? 2.770 -14.222 7.123 1.00 87.88 103 VAL A O 1
ATOM 786 N N . GLY A 1 104 ? 0.611 -14.767 6.846 1.00 87.19 104 GLY A N 1
ATOM 787 C CA . GLY A 1 104 ? 0.124 -14.078 8.044 1.00 87.19 104 GLY A CA 1
ATOM 788 C C . GLY A 1 104 ? -0.219 -12.596 7.844 1.00 87.19 104 GLY A C 1
ATOM 789 O O . GLY A 1 104 ? -0.399 -12.114 6.727 1.00 87.19 104 GLY A O 1
ATOM 790 N N . SER A 1 105 ? -0.392 -11.886 8.962 1.00 92.75 105 SER A N 1
ATOM 791 C CA . SER A 1 105 ? -0.693 -10.447 8.972 1.00 92.75 105 SER A CA 1
ATOM 792 C C . SER A 1 105 ? 0.568 -9.639 9.256 1.00 92.75 105 SER A C 1
ATOM 794 O O . SER A 1 105 ? 1.420 -10.059 10.038 1.00 92.75 105 SER A O 1
ATOM 796 N N . ALA A 1 106 ? 0.670 -8.460 8.650 1.00 97.25 106 ALA A N 1
ATOM 797 C CA . ALA A 1 106 ? 1.732 -7.513 8.945 1.00 97.25 106 ALA A CA 1
ATOM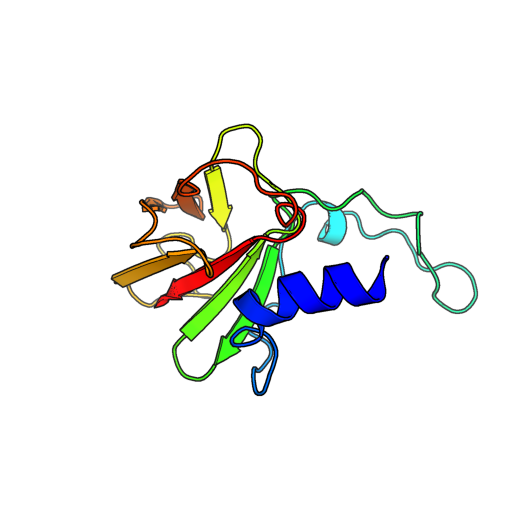 798 C C . ALA A 1 106 ? 1.481 -6.848 10.306 1.00 97.25 106 ALA A C 1
ATOM 800 O O . ALA A 1 106 ? 0.341 -6.532 10.659 1.00 97.25 106 ALA A O 1
ATOM 801 N N . LYS A 1 107 ? 2.553 -6.602 11.064 1.00 98.19 107 LYS A N 1
ATOM 802 C CA . LYS A 1 107 ? 2.474 -5.769 12.269 1.00 98.19 107 LYS A CA 1
ATOM 803 C C . LYS A 1 107 ? 2.274 -4.321 11.836 1.00 98.19 107 LYS A C 1
ATOM 805 O O . LYS A 1 107 ? 2.980 -3.850 10.945 1.00 98.19 107 LYS A O 1
ATOM 810 N N . PHE A 1 108 ? 1.345 -3.610 12.464 1.00 98.62 108 PHE A N 1
ATOM 811 C CA . PHE A 1 108 ? 1.106 -2.205 12.158 1.00 98.62 108 PHE A CA 1
ATOM 812 C C . PHE A 1 108 ? 0.770 -1.395 13.407 1.00 98.62 108 PHE A C 1
ATOM 814 O O . PHE A 1 108 ? 0.233 -1.921 14.381 1.00 98.62 108 PHE A O 1
ATOM 821 N N . VAL A 1 109 ? 1.062 -0.099 13.348 1.00 98.38 109 VAL A N 1
ATOM 822 C CA . VAL A 1 109 ? 0.673 0.902 14.341 1.00 98.38 109 VAL A CA 1
ATOM 823 C C . VAL A 1 109 ? 0.081 2.088 13.597 1.00 98.38 109 VAL A C 1
ATOM 825 O O . VAL A 1 109 ? 0.644 2.553 12.609 1.00 98.38 109 VAL A O 1
ATOM 828 N N . ARG A 1 110 ? -1.069 2.579 14.059 1.00 98.38 110 ARG A N 1
ATOM 829 C CA . ARG A 1 110 ? -1.726 3.752 13.482 1.00 98.38 110 ARG A CA 1
ATOM 830 C C . ARG A 1 110 ? -1.595 4.939 14.428 1.00 98.38 110 ARG A C 1
ATOM 832 O O . ARG A 1 110 ? -2.131 4.900 15.535 1.00 98.38 110 ARG A O 1
ATOM 839 N N . THR A 1 111 ? -0.922 5.986 13.977 1.00 97.31 111 THR A N 1
ATOM 840 C CA . THR A 1 111 ? -0.649 7.212 14.736 1.00 97.31 111 THR A CA 1
ATOM 841 C C . THR A 1 111 ? -1.207 8.433 14.003 1.00 97.31 111 THR A C 1
ATOM 843 O O . THR A 1 111 ? -1.834 8.296 12.950 1.00 97.31 111 THR A O 1
ATOM 846 N N . SER A 1 112 ? -1.023 9.633 14.555 1.00 97.25 112 SER A N 1
ATOM 847 C CA . SER A 1 112 ? -1.359 10.902 13.889 1.00 97.25 112 SER A CA 1
ATOM 848 C C . SER A 1 112 ? -0.562 11.138 12.602 1.00 97.25 112 SER A C 1
ATOM 850 O O . SER A 1 112 ? -1.010 11.878 11.736 1.00 97.25 112 SER A O 1
ATOM 852 N N . GLU A 1 113 ? 0.592 10.489 12.447 1.00 96.88 113 GLU A N 1
ATOM 853 C CA . GLU A 1 113 ? 1.497 10.655 11.304 1.00 96.88 113 GLU A CA 1
ATOM 854 C C . GLU A 1 113 ? 1.199 9.675 10.157 1.00 96.88 113 GLU A C 1
ATOM 856 O O . GLU A 1 113 ? 1.700 9.851 9.043 1.00 96.88 113 GLU A O 1
ATOM 861 N N . GLY A 1 114 ? 0.412 8.624 10.411 1.00 98.12 114 GLY A N 1
ATOM 862 C CA . GLY A 1 114 ? 0.068 7.627 9.402 1.00 98.12 114 GLY A CA 1
ATOM 863 C C . GLY A 1 114 ? -0.244 6.242 9.959 1.00 98.12 114 GLY A C 1
ATOM 864 O O . GLY A 1 114 ? -0.342 6.011 11.166 1.00 98.12 114 GLY A O 1
ATOM 865 N N . LEU A 1 115 ? -0.413 5.297 9.039 1.00 98.62 115 LEU A N 1
ATOM 866 C CA . LEU A 1 115 ? -0.368 3.869 9.323 1.00 98.62 115 LEU A CA 1
ATOM 867 C C . LEU A 1 115 ? 1.049 3.356 9.048 1.00 98.62 115 LEU A C 1
ATOM 869 O O . LEU A 1 115 ? 1.422 3.180 7.889 1.00 98.62 115 LEU A O 1
ATOM 873 N N . SER A 1 116 ? 1.810 3.086 10.106 1.00 98.50 116 SER A N 1
ATOM 874 C CA . SER A 1 116 ? 3.134 2.472 10.020 1.00 98.50 116 SER A CA 1
ATOM 875 C C . SER A 1 116 ? 2.998 0.952 9.985 1.00 98.50 116 SER A C 1
ATOM 877 O O . SER A 1 116 ? 2.505 0.344 10.934 1.00 98.50 116 SER A O 1
ATOM 879 N N . ILE A 1 117 ? 3.421 0.334 8.887 1.00 98.62 117 ILE A N 1
ATOM 880 C CA . ILE A 1 117 ? 3.373 -1.109 8.646 1.00 98.62 117 ILE A CA 1
ATOM 881 C C . ILE A 1 117 ? 4.804 -1.638 8.654 1.00 98.62 117 ILE A C 1
ATOM 883 O O . ILE A 1 117 ? 5.642 -1.166 7.893 1.00 98.62 117 ILE A O 1
ATOM 887 N N . THR A 1 118 ? 5.076 -2.645 9.480 1.00 98.31 118 THR A N 1
ATOM 888 C CA . THR A 1 118 ? 6.319 -3.423 9.399 1.00 98.31 118 THR A CA 1
ATOM 889 C C . THR A 1 118 ? 6.165 -4.457 8.293 1.00 98.31 118 THR A C 1
ATOM 891 O O . THR A 1 118 ? 5.269 -5.304 8.366 1.00 98.31 118 THR A O 1
ATOM 894 N N . VAL A 1 119 ? 7.013 -4.378 7.269 1.00 96.81 119 VAL A N 1
ATOM 895 C CA . VAL A 1 119 ? 6.984 -5.301 6.131 1.00 96.81 119 VAL A CA 1
ATOM 896 C C . VAL A 1 119 ? 7.379 -6.698 6.622 1.00 96.81 119 VAL A C 1
ATOM 898 O O . VAL A 1 119 ? 8.449 -6.849 7.208 1.00 96.81 119 VAL A O 1
ATOM 901 N N . PRO A 1 120 ? 6.519 -7.720 6.462 1.00 94.38 120 PRO A N 1
ATOM 902 C CA . PRO A 1 120 ? 6.857 -9.070 6.884 1.00 94.38 120 PRO A CA 1
ATOM 903 C C . PRO A 1 120 ? 7.834 -9.724 5.898 1.00 94.38 120 PRO A C 1
ATOM 905 O O . PRO A 1 120 ? 7.646 -9.639 4.685 1.00 94.38 120 PRO A O 1
ATOM 908 N N . GLY A 1 121 ? 8.816 -10.452 6.431 1.00 89.94 121 GLY A N 1
ATOM 909 C CA . GLY A 1 121 ? 9.790 -11.208 5.640 1.00 89.94 121 GLY A CA 1
ATOM 910 C C . GLY A 1 121 ? 10.913 -10.353 5.045 1.00 89.94 121 GLY A C 1
ATOM 911 O O . GLY A 1 121 ? 11.123 -9.212 5.443 1.00 89.94 121 GLY A O 1
ATOM 912 N N . GLU A 1 122 ? 11.635 -10.942 4.093 1.00 89.38 122 GLU A N 1
ATOM 913 C CA . GLU A 1 122 ? 12.818 -10.361 3.448 1.00 89.38 122 GLU A CA 1
ATOM 914 C C . GLU A 1 122 ? 12.519 -9.876 2.025 1.00 89.38 122 GLU A C 1
ATOM 916 O O . GLU A 1 122 ? 11.569 -10.333 1.378 1.00 89.38 122 GLU A O 1
ATOM 921 N N . LYS A 1 123 ? 13.367 -8.978 1.506 1.00 91.62 123 LYS A N 1
ATOM 922 C CA . LYS A 1 123 ? 13.222 -8.436 0.150 1.00 91.62 123 LYS A CA 1
ATOM 923 C C . LYS A 1 123 ? 13.297 -9.551 -0.892 1.00 91.62 123 LYS A C 1
ATOM 925 O O . LYS A 1 123 ? 14.320 -10.213 -1.046 1.00 91.62 123 LYS A O 1
ATOM 930 N N . THR A 1 124 ? 12.220 -9.717 -1.656 1.00 89.56 124 THR A N 1
ATOM 931 C CA . THR A 1 124 ? 12.157 -10.682 -2.762 1.00 89.56 124 THR A CA 1
ATOM 932 C C . THR A 1 124 ? 12.507 -10.024 -4.099 1.00 89.56 124 THR A C 1
ATOM 934 O O . THR A 1 124 ? 12.599 -8.798 -4.211 1.00 89.56 124 THR A O 1
ATOM 937 N N . LYS A 1 125 ? 12.632 -10.836 -5.159 1.00 89.44 125 LYS A N 1
ATOM 938 C CA . LYS A 1 125 ? 12.789 -10.350 -6.544 1.00 89.44 125 LYS A CA 1
ATOM 939 C C . LYS A 1 125 ? 11.616 -9.476 -7.017 1.00 89.44 125 LYS A C 1
ATOM 941 O O . LYS A 1 125 ? 11.782 -8.697 -7.946 1.00 89.44 125 LYS A O 1
ATOM 946 N N . LEU A 1 126 ? 10.460 -9.573 -6.357 1.00 91.12 126 LEU A N 1
ATOM 947 C CA . LEU A 1 126 ? 9.261 -8.777 -6.636 1.00 91.12 126 LEU A CA 1
ATOM 948 C C . LEU A 1 126 ? 9.143 -7.539 -5.726 1.00 91.12 126 LEU A C 1
ATOM 950 O O . LEU A 1 126 ? 8.097 -6.899 -5.672 1.00 91.12 126 LEU A O 1
ATOM 954 N N . GLY A 1 127 ? 10.217 -7.174 -5.015 1.00 90.19 127 GLY A N 1
ATOM 955 C CA . GLY A 1 127 ? 10.256 -6.046 -4.079 1.00 90.19 127 GLY A CA 1
ATOM 956 C C . GLY A 1 127 ? 10.185 -4.650 -4.713 1.00 90.19 127 GLY A C 1
ATOM 957 O O . GLY A 1 127 ? 10.406 -3.668 -4.011 1.00 90.19 127 GLY A O 1
ATOM 958 N N . TYR A 1 128 ? 9.914 -4.547 -6.015 1.00 93.06 128 TYR A N 1
ATOM 959 C CA . TYR A 1 128 ? 9.673 -3.278 -6.705 1.00 93.06 128 TYR A CA 1
ATOM 960 C C . TYR A 1 128 ? 8.256 -2.730 -6.476 1.00 93.06 128 TYR A C 1
ATOM 962 O O . TYR A 1 128 ? 8.033 -1.541 -6.667 1.00 93.06 128 TYR A O 1
ATOM 970 N N . ALA A 1 129 ? 7.294 -3.568 -6.068 1.00 96.69 129 ALA A N 1
ATOM 971 C CA . ALA A 1 129 ? 5.962 -3.109 -5.684 1.00 96.69 129 ALA A CA 1
ATOM 972 C C . ALA A 1 129 ? 5.320 -4.041 -4.644 1.00 96.69 129 ALA A C 1
ATOM 974 O O . ALA A 1 129 ? 5.078 -5.218 -4.914 1.00 96.69 129 ALA A O 1
ATOM 975 N N . LEU A 1 130 ? 5.014 -3.507 -3.462 1.00 97.88 130 LEU A N 1
ATOM 976 C CA . LEU A 1 130 ? 4.462 -4.240 -2.321 1.00 97.88 130 LEU A CA 1
ATOM 977 C C . LEU A 1 130 ? 2.996 -3.879 -2.113 1.00 97.88 130 LEU A C 1
ATOM 979 O O . LEU A 1 130 ? 2.682 -2.721 -1.841 1.00 97.88 130 LEU A O 1
ATOM 983 N N . VAL A 1 131 ? 2.101 -4.863 -2.202 1.00 98.56 131 VAL A N 1
ATOM 984 C CA . VAL A 1 131 ? 0.660 -4.633 -2.053 1.00 98.56 131 VAL A CA 1
ATOM 985 C C . VAL A 1 131 ? 0.186 -4.994 -0.653 1.00 98.56 131 VAL A C 1
ATOM 987 O O . VAL A 1 131 ? 0.141 -6.166 -0.271 1.00 98.56 131 VAL A O 1
ATOM 990 N N . PHE A 1 132 ? -0.260 -3.984 0.086 1.00 98.69 132 PHE A N 1
ATOM 991 C CA . PHE A 1 132 ? -0.932 -4.153 1.365 1.00 98.69 132 PHE A CA 1
ATOM 992 C C . PHE A 1 132 ? -2.446 -4.183 1.181 1.00 98.69 132 PHE A C 1
ATOM 994 O O . PHE A 1 132 ? -3.042 -3.251 0.642 1.00 98.69 132 PHE A O 1
ATOM 1001 N N . LYS A 1 133 ? -3.073 -5.245 1.681 1.00 98.69 133 LYS A N 1
ATOM 1002 C CA . LYS A 1 133 ? -4.520 -5.384 1.835 1.00 98.69 133 LYS A CA 1
ATOM 1003 C C . LYS A 1 133 ? -4.926 -4.889 3.218 1.00 98.69 133 LYS A C 1
ATOM 1005 O O . LYS A 1 133 ? -4.457 -5.431 4.220 1.00 98.69 133 LYS A O 1
ATOM 1010 N N . ILE A 1 134 ? -5.795 -3.885 3.261 1.00 98.69 134 ILE A N 1
ATOM 1011 C CA . ILE A 1 134 ? -6.190 -3.167 4.476 1.00 98.69 134 ILE A CA 1
ATOM 1012 C C . ILE A 1 134 ? -7.711 -3.265 4.642 1.00 98.69 134 ILE A C 1
ATOM 1014 O O . ILE A 1 134 ? -8.466 -3.008 3.699 1.00 98.69 134 ILE A O 1
ATOM 1018 N N . SER A 1 135 ? -8.154 -3.667 5.837 1.00 96.12 135 SER A N 1
ATOM 1019 C CA . SER A 1 135 ? -9.568 -3.896 6.187 1.00 96.12 135 SER A CA 1
ATOM 1020 C C . SER A 1 135 ? -9.895 -3.449 7.600 1.00 96.12 135 SER A C 1
ATOM 1022 O O . SER A 1 135 ? -9.054 -3.751 8.479 1.00 96.12 135 SER A O 1
#

pLDDT: mean 92.77, std 9.37, range [61.03, 98.88]

Radius of gyration: 15.15 Å; chains: 1; bounding box: 31×35×41 Å

Foldseek 3Di:
DVVVLVVVLCVQCVVQPPPKAAAPDFWDDDQVVFPDDQDDPRDCPPPTDD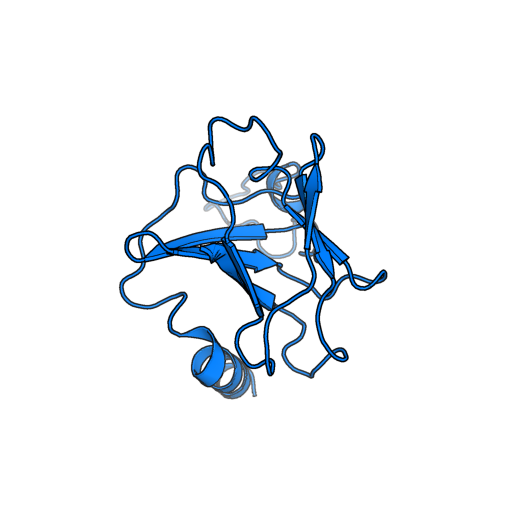FEQQTWGWIGDVPKIKIKRQAQDPVQKRFAQCAAAVRPSDPDDWPFKPWGPDPDTWDWDHHNRGIITRHPDDQDPNRRMIIIITD

Secondary structure (DSSP, 8-state):
-HHHHHHHHHHHHGGGTTT-EEEEEEEESHHHHTPPPPBTTTB-TTTSPPP-TT-EEEEEETTEEEEEESS--TTSEEEEGGG-TT-TT--S----EEETTSSSPPEEEEETTEEEEEPPS---TTTT-EEEEE-

Sequence (135 aa):
AVVTEIGDWMQINKESIYATRPWKIFGEGPAKDSAAPLSAQGFNEGKGKPFEAQDIRFNTKGKILYATALGWPADGKVNIKSLAKGSELYPNTIKSVKLLGAVGSAKFVRTSEGLSITVPGEKTKLGYALVFKIS